Protein AF-A0A239JSK2-F1 (afdb_monomer_lite)

Sequence (138 aa):
MGTGAREAAKALLSAADAAAAPDPKPSANAVRERVAQVQQNARQTTRGVREGSRRFGEAAWGPVAKAGGTIWLEVTGVFFALVALAMGTEAWRLRANLHDLGPNHALHLRFLVAAGVASLFGFFSLSNFVRANLRSRR

pLDDT: mean 70.91, std 8.44, range [50.06, 84.5]

Organism: NCBI:txid474952

Foldseek 3Di:
DDPVVVVVVVVVVVVVVVVPDDDDPDPPVNVVVVVVVVVVVVVVVVVCVVVVCVVVCCVVVVVVVLVVLLVVLVVLLVVLVVVLVVLVVVLVVLVVVVVVCVPDPVSVVVSVVSVVVSVVSNVVSVVSVVVSVVSVVD

Secondary structure (DSSP, 8-state):
--HHHHHHHHHHHHHHHHHHS------HHHHHHHHHHHHHHHHHHHHHHHHHHHHHHHHHHHHHHHHHHHHHHHHHHHHHHHHHHHHHHHHHHHHHTGGG-SS-HHHHHHHHHHHHHHHHHHHHHHHHHHHHHHHHT-

Structure (mmCIF, N/CA/C/O backbone):
data_AF-A0A239JSK2-F1
#
_entry.id   AF-A0A239JSK2-F1
#
loop_
_atom_site.group_PDB
_atom_site.id
_atom_site.type_symbol
_atom_site.label_atom_id
_atom_site.label_alt_id
_atom_site.label_comp_id
_atom_site.label_asym_id
_atom_site.label_entity_id
_atom_site.label_seq_id
_atom_site.pdbx_PDB_ins_code
_atom_site.Cartn_x
_atom_site.Cartn_y
_atom_site.Cartn_z
_atom_site.occupancy
_atom_site.B_iso_or_equiv
_atom_site.auth_seq_id
_atom_site.auth_comp_id
_atom_site.auth_asym_id
_atom_site.auth_atom_id
_atom_site.pdbx_PDB_model_num
ATOM 1 N N . MET A 1 1 ? -39.871 -5.309 20.032 1.00 51.78 1 MET A N 1
ATOM 2 C CA . MET A 1 1 ? -39.326 -4.124 20.733 1.00 51.78 1 MET A CA 1
ATOM 3 C C . MET A 1 1 ? -40.033 -4.018 22.082 1.00 51.78 1 MET A C 1
ATOM 5 O O . MET A 1 1 ? -41.237 -3.824 22.047 1.00 51.78 1 MET A O 1
ATOM 9 N N . GLY A 1 2 ? -39.401 -4.204 23.251 1.00 55.25 2 GLY A N 1
ATOM 10 C CA . GLY A 1 2 ? -40.106 -3.814 24.493 1.00 55.25 2 GLY A CA 1
ATOM 11 C C . GLY A 1 2 ? -39.725 -4.450 25.827 1.00 55.25 2 GLY A C 1
ATOM 12 O O . GLY A 1 2 ? -40.199 -3.966 26.848 1.00 55.25 2 GLY A O 1
ATOM 13 N N . THR A 1 3 ? -38.889 -5.486 25.878 1.00 68.19 3 THR A N 1
ATOM 14 C CA . THR A 1 3 ? -38.494 -6.090 27.167 1.00 68.19 3 THR A CA 1
ATOM 15 C C . THR A 1 3 ? -37.484 -5.217 27.912 1.00 68.19 3 THR A C 1
ATOM 17 O O . THR A 1 3 ? -37.703 -4.886 29.071 1.00 68.19 3 THR A O 1
ATOM 20 N N . GLY A 1 4 ? -36.448 -4.723 27.225 1.00 72.06 4 GLY A N 1
ATOM 21 C CA . GLY A 1 4 ? -35.410 -3.887 27.844 1.00 72.06 4 GLY A CA 1
ATOM 22 C C . GLY A 1 4 ? -35.915 -2.550 28.404 1.00 72.06 4 GLY A C 1
ATOM 23 O O . GLY A 1 4 ? -35.497 -2.136 29.478 1.00 72.06 4 GLY A O 1
ATOM 24 N N . ALA A 1 5 ? -36.866 -1.898 27.726 1.00 75.69 5 ALA A N 1
ATOM 25 C CA . ALA A 1 5 ? -37.434 -0.630 28.193 1.00 75.69 5 ALA A CA 1
ATOM 26 C C . ALA A 1 5 ? -38.274 -0.798 29.473 1.00 75.69 5 ALA A C 1
ATOM 28 O O . ALA A 1 5 ? -38.263 0.071 30.340 1.00 75.69 5 ALA A O 1
ATOM 29 N N . ARG A 1 6 ? -38.976 -1.931 29.612 1.00 76.25 6 ARG A N 1
ATOM 30 C CA . ARG A 1 6 ? -39.782 -2.243 30.802 1.00 76.25 6 ARG A CA 1
ATOM 31 C C . ARG A 1 6 ? -38.908 -2.581 32.009 1.00 76.25 6 ARG A C 1
ATOM 33 O O . ARG A 1 6 ? -39.226 -2.151 33.113 1.00 76.25 6 ARG A O 1
ATOM 40 N N . GLU A 1 7 ? -37.803 -3.290 31.793 1.00 80.25 7 GLU A N 1
ATOM 41 C CA . GLU A 1 7 ? -36.819 -3.576 32.845 1.00 80.25 7 GLU A CA 1
ATOM 42 C C . GLU A 1 7 ? -36.110 -2.297 33.319 1.00 80.25 7 GLU A C 1
ATOM 44 O O . GLU A 1 7 ? -36.012 -2.053 34.520 1.00 80.25 7 GLU A O 1
ATOM 49 N N . ALA A 1 8 ? -35.716 -1.415 32.393 1.00 78.69 8 ALA A N 1
ATOM 50 C CA . ALA A 1 8 ? -35.127 -0.120 32.739 1.00 78.69 8 ALA A CA 1
ATOM 51 C C . ALA A 1 8 ? -36.105 0.782 33.516 1.00 78.69 8 ALA A C 1
ATOM 53 O O . ALA A 1 8 ? -35.715 1.421 34.492 1.00 78.69 8 ALA A O 1
ATOM 54 N N . ALA A 1 9 ? -37.386 0.798 33.129 1.00 81.19 9 ALA A N 1
ATOM 55 C CA . ALA A 1 9 ? -38.417 1.558 33.833 1.00 81.19 9 ALA A CA 1
ATOM 56 C C . ALA A 1 9 ? -38.649 1.042 35.265 1.00 81.19 9 ALA A C 1
ATOM 58 O O . ALA A 1 9 ? -38.758 1.843 36.192 1.00 81.19 9 ALA A O 1
ATOM 59 N N . LYS A 1 10 ? -38.666 -0.283 35.470 1.00 82.44 10 LYS A N 1
ATOM 60 C CA . LYS A 1 10 ? -38.763 -0.882 36.812 1.00 82.44 10 LYS A CA 1
ATOM 61 C C . LYS A 1 10 ? -37.546 -0.566 37.678 1.00 82.44 10 LYS A C 1
ATOM 63 O O . LYS A 1 10 ? -37.711 -0.261 38.856 1.00 82.44 10 LYS A O 1
ATOM 68 N N . ALA A 1 11 ? -36.345 -0.601 37.101 1.00 81.25 11 ALA A N 1
ATOM 69 C CA . ALA A 1 11 ? -35.116 -0.261 37.814 1.00 81.25 11 ALA A CA 1
ATOM 70 C C . ALA A 1 11 ? -35.105 1.208 38.268 1.00 81.25 11 ALA A C 1
ATOM 72 O O . ALA A 1 11 ? -34.759 1.493 39.412 1.00 81.25 11 ALA A O 1
ATOM 73 N N . LEU A 1 12 ? -35.543 2.131 37.404 1.00 80.50 12 LEU A N 1
ATOM 74 C CA . LEU A 1 12 ? -35.668 3.551 37.746 1.00 80.50 12 LEU A CA 1
ATOM 75 C C . LEU A 1 12 ? -36.709 3.793 38.843 1.00 80.50 12 LEU A C 1
ATOM 77 O O . LEU A 1 12 ? -36.445 4.551 39.772 1.00 80.50 12 LEU A O 1
ATOM 81 N N . LEU A 1 13 ? -37.862 3.124 38.764 1.00 84.50 13 LEU A N 1
ATOM 82 C CA . LEU A 1 13 ? -38.917 3.256 39.768 1.00 84.50 13 LEU A CA 1
ATOM 83 C C . LEU A 1 13 ? -38.470 2.707 41.133 1.00 84.50 13 LEU A C 1
ATOM 85 O O . LEU A 1 13 ? -38.681 3.354 42.152 1.00 84.50 13 LEU A O 1
ATOM 89 N N . SER A 1 14 ? -37.776 1.565 41.147 1.00 80.50 14 SER A N 1
ATOM 90 C CA . SER A 1 14 ? -37.198 0.989 42.368 1.00 80.50 14 SER A CA 1
ATOM 91 C C . SER A 1 14 ? -36.097 1.867 42.968 1.00 80.50 14 SER A C 1
ATOM 93 O O . SER A 1 14 ? -35.994 1.961 44.190 1.00 80.50 14 SER A O 1
ATOM 95 N N . ALA A 1 15 ? -35.288 2.526 42.134 1.00 75.19 15 ALA A N 1
ATOM 96 C CA . ALA A 1 15 ? -34.266 3.458 42.599 1.00 75.19 15 ALA A CA 1
ATOM 97 C C . ALA A 1 15 ? -34.875 4.733 43.204 1.00 75.19 15 ALA A C 1
ATOM 99 O O . ALA A 1 15 ? -34.365 5.231 44.206 1.00 75.19 15 ALA A O 1
ATOM 100 N N . ALA A 1 16 ? -35.970 5.239 42.627 1.00 80.00 16 ALA A N 1
ATOM 101 C CA . ALA A 1 16 ? -36.694 6.391 43.158 1.00 80.00 16 ALA A CA 1
ATOM 102 C C . ALA A 1 16 ? -37.336 6.085 44.522 1.00 80.00 16 ALA A C 1
ATOM 104 O O . ALA A 1 16 ? -37.233 6.893 45.441 1.00 80.00 16 ALA A O 1
ATOM 105 N N . ASP A 1 17 ? -37.927 4.898 44.671 1.00 77.50 17 ASP A N 1
ATOM 106 C CA . ASP A 1 17 ? -38.543 4.446 45.924 1.00 77.50 17 ASP A CA 1
ATOM 107 C C . ASP A 1 17 ? -37.489 4.226 47.028 1.00 77.50 17 ASP A C 1
ATOM 109 O O . ASP A 1 17 ? -37.635 4.670 48.166 1.00 77.50 17 ASP A O 1
ATOM 113 N N . ALA A 1 18 ? -36.337 3.649 46.665 1.00 69.62 18 ALA A N 1
ATOM 114 C CA . ALA A 1 18 ? -35.208 3.477 47.578 1.00 69.62 18 ALA A CA 1
ATOM 115 C C . ALA A 1 18 ? -34.584 4.808 48.040 1.00 69.62 18 ALA A C 1
ATOM 117 O O . ALA A 1 18 ? -34.033 4.866 49.138 1.00 69.62 18 ALA A O 1
ATOM 118 N N . ALA A 1 19 ? -34.661 5.867 47.227 1.00 68.00 19 ALA A N 1
ATOM 119 C CA . ALA A 1 19 ? -34.182 7.203 47.585 1.00 68.00 19 ALA A CA 1
ATOM 120 C C . ALA A 1 19 ? -35.161 7.978 48.488 1.00 68.00 19 ALA A C 1
ATOM 122 O O . ALA A 1 19 ? -34.745 8.918 49.162 1.00 68.00 19 ALA A O 1
ATOM 123 N N . ALA A 1 20 ? -36.442 7.595 48.504 1.00 72.31 20 ALA A N 1
ATOM 124 C CA . ALA A 1 20 ? -37.483 8.219 49.323 1.00 72.31 20 ALA A CA 1
ATOM 125 C C . ALA A 1 20 ? -37.638 7.577 50.718 1.00 72.31 20 ALA A C 1
ATOM 127 O O . ALA A 1 20 ? -38.347 8.120 51.569 1.00 72.31 20 ALA A O 1
ATOM 128 N N . ALA A 1 21 ? -36.989 6.436 50.971 1.00 70.38 21 ALA A N 1
ATOM 129 C CA . ALA A 1 21 ? -37.056 5.743 52.252 1.00 70.38 21 ALA A CA 1
ATOM 130 C C . ALA A 1 21 ? -36.285 6.496 53.366 1.00 70.38 21 ALA A C 1
ATOM 132 O O . ALA A 1 21 ? -35.188 7.000 53.120 1.00 70.38 21 ALA A O 1
ATOM 133 N N . PRO A 1 22 ? -36.816 6.560 54.605 1.00 58.88 22 PRO A N 1
ATOM 134 C CA . PRO A 1 22 ? -36.150 7.211 55.732 1.00 58.88 22 PRO A CA 1
ATOM 135 C C . PRO A 1 22 ? -34.850 6.487 56.109 1.00 58.88 22 PRO A C 1
ATOM 137 O O . PRO A 1 22 ? -34.824 5.269 56.265 1.00 58.88 22 PRO A O 1
ATOM 140 N N . ASP A 1 23 ? -33.787 7.274 56.259 1.00 54.78 23 ASP A N 1
ATOM 141 C CA . ASP A 1 23 ? -32.376 6.874 56.291 1.00 54.78 23 ASP A CA 1
ATOM 142 C C . ASP A 1 23 ? -32.027 5.929 57.471 1.00 54.78 23 ASP A C 1
ATOM 144 O O . ASP A 1 23 ? -31.943 6.371 58.626 1.00 54.78 23 ASP A O 1
ATOM 148 N N . PRO A 1 24 ? -31.781 4.622 57.245 1.00 57.25 24 PRO A N 1
ATOM 149 C CA . PRO A 1 24 ? -31.183 3.774 58.263 1.00 57.25 24 PRO A CA 1
ATOM 150 C C . PRO A 1 24 ? -29.677 4.039 58.264 1.00 57.25 24 PRO A C 1
ATOM 152 O O . PRO A 1 24 ? -28.993 3.680 57.309 1.00 57.25 24 PRO A O 1
ATOM 155 N N . LYS A 1 25 ? -29.142 4.648 59.334 1.00 60.97 25 LYS A N 1
ATOM 156 C CA . LYS A 1 25 ? -27.696 4.900 59.484 1.00 60.97 25 LYS A CA 1
ATOM 157 C C . LYS A 1 25 ? -26.919 3.604 59.209 1.00 60.97 25 LYS A C 1
ATOM 159 O O . LYS A 1 25 ? -26.981 2.683 60.030 1.00 60.97 25 LYS A O 1
ATOM 164 N N . PRO A 1 26 ? -26.207 3.493 58.075 1.00 61.72 26 PRO A N 1
ATOM 165 C CA . PRO A 1 26 ? -25.555 2.249 57.721 1.00 61.72 26 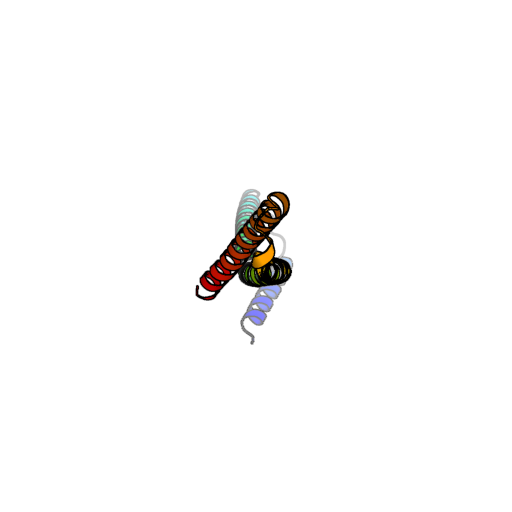PRO A CA 1
ATOM 166 C C . PRO A 1 26 ? -24.383 2.030 58.675 1.00 61.72 26 PRO A C 1
ATOM 168 O O . PRO A 1 26 ? -23.597 2.940 58.942 1.00 61.72 26 PRO A O 1
ATOM 171 N N . SER A 1 27 ? -24.263 0.817 59.216 1.00 73.94 27 SER A N 1
ATOM 172 C CA . SER A 1 27 ? -23.118 0.476 60.058 1.00 73.94 27 SER A CA 1
ATOM 173 C C . SER A 1 27 ? -21.822 0.620 59.251 1.00 73.94 27 SER A C 1
ATOM 175 O O . SER A 1 27 ? -21.798 0.393 58.038 1.00 73.94 27 SER A O 1
ATOM 177 N N . ALA A 1 28 ? -20.715 0.967 59.914 1.00 74.38 28 ALA A N 1
ATOM 178 C CA . ALA A 1 28 ? -19.416 1.125 59.251 1.00 74.38 28 ALA A CA 1
ATOM 179 C C . ALA A 1 28 ? -18.994 -0.127 58.449 1.00 74.38 28 ALA A C 1
ATOM 181 O O . ALA A 1 28 ? -18.297 -0.017 57.439 1.00 74.38 28 ALA A O 1
ATOM 182 N N . ASN A 1 29 ? -19.465 -1.310 58.859 1.00 75.88 29 ASN A N 1
ATOM 183 C CA . ASN A 1 29 ? -19.240 -2.572 58.157 1.00 75.88 29 ASN A CA 1
ATOM 184 C C . ASN A 1 29 ? -20.083 -2.686 56.875 1.00 75.88 29 ASN A C 1
ATOM 186 O O . ASN A 1 29 ? -19.540 -3.051 55.836 1.00 75.88 29 ASN A O 1
ATOM 190 N N . ALA A 1 30 ? -21.355 -2.272 56.905 1.00 78.00 30 ALA A N 1
ATOM 191 C CA . ALA A 1 30 ? -22.229 -2.261 55.727 1.00 78.00 30 ALA A CA 1
ATOM 192 C C . ALA A 1 30 ? -21.748 -1.273 54.646 1.00 78.00 30 ALA A C 1
ATOM 194 O O . ALA A 1 30 ? -21.844 -1.549 53.447 1.00 78.00 30 ALA A O 1
ATOM 195 N N . VAL A 1 31 ? -21.177 -0.133 55.055 1.00 79.88 31 VAL A N 1
ATOM 196 C CA . VAL A 1 31 ? -20.555 0.824 54.124 1.00 79.88 31 VAL A CA 1
ATOM 197 C C . VAL A 1 31 ? -19.301 0.224 53.485 1.00 79.88 31 VAL A C 1
ATOM 199 O O . VAL A 1 31 ? -19.129 0.323 52.270 1.00 79.88 31 VAL A O 1
ATOM 202 N N . ARG A 1 32 ? -18.442 -0.447 54.265 1.00 78.81 32 ARG A N 1
ATOM 203 C CA . ARG A 1 32 ? -17.236 -1.115 53.742 1.00 78.81 32 ARG A CA 1
ATOM 204 C C . ARG A 1 32 ? -17.569 -2.227 52.748 1.00 78.81 32 ARG A C 1
ATOM 206 O O . ARG A 1 32 ? -16.918 -2.305 51.708 1.00 78.81 32 ARG A O 1
ATOM 213 N N . GLU A 1 33 ? -18.593 -3.032 53.018 1.00 81.06 33 GLU A N 1
ATOM 214 C CA . GLU A 1 33 ? -19.065 -4.065 52.086 1.00 81.06 33 GLU A CA 1
ATOM 215 C C . GLU A 1 33 ? -19.609 -3.475 50.785 1.00 81.06 33 GLU A C 1
ATOM 217 O O . GLU A 1 33 ? -19.230 -3.931 49.704 1.00 81.06 33 GLU A O 1
ATOM 222 N N . ARG A 1 34 ? -20.421 -2.410 50.856 1.00 80.56 34 ARG A N 1
ATOM 223 C CA . ARG A 1 34 ? -20.902 -1.716 49.650 1.00 80.56 34 ARG A CA 1
ATOM 224 C C . ARG A 1 34 ? -19.766 -1.119 48.837 1.00 80.56 34 ARG A C 1
ATOM 226 O O . ARG A 1 34 ? -19.758 -1.262 47.620 1.00 80.56 34 ARG A O 1
ATOM 233 N N . VAL A 1 35 ? -18.789 -0.488 49.482 1.00 81.00 35 VAL A N 1
ATOM 234 C CA . VAL A 1 35 ? -17.625 0.077 48.784 1.00 81.00 35 VAL A CA 1
ATOM 235 C C . VAL A 1 35 ? -16.790 -1.027 48.128 1.00 81.00 35 VAL A C 1
ATOM 237 O O . VAL A 1 35 ? -16.364 -0.864 46.984 1.00 81.00 35 VAL A O 1
ATOM 240 N N . ALA A 1 36 ? -16.605 -2.169 48.795 1.00 80.88 36 ALA A N 1
ATOM 241 C CA . ALA A 1 36 ? -15.906 -3.318 48.224 1.00 80.88 36 ALA A CA 1
ATOM 242 C C . ALA A 1 36 ? -16.653 -3.902 47.011 1.00 80.88 36 ALA A C 1
ATOM 244 O O . ALA A 1 36 ? -16.037 -4.140 45.970 1.00 80.88 36 ALA A O 1
ATOM 245 N N . GLN A 1 37 ? -17.976 -4.061 47.101 1.00 82.38 37 GLN A N 1
ATOM 246 C CA . GLN A 1 37 ? -18.815 -4.530 45.993 1.00 82.38 37 GLN A CA 1
ATOM 247 C C . GLN A 1 37 ? -18.814 -3.544 44.818 1.00 82.38 37 GLN A C 1
ATOM 249 O O . GLN A 1 37 ? -18.634 -3.949 43.671 1.00 82.38 37 GLN A O 1
ATOM 254 N N . VAL A 1 38 ? -18.931 -2.241 45.084 1.00 83.50 38 VAL A N 1
ATOM 255 C CA . VAL A 1 38 ? -18.884 -1.199 44.048 1.00 83.50 38 VAL A CA 1
ATOM 256 C C . VAL A 1 38 ? -17.513 -1.160 43.375 1.00 83.50 38 VAL A C 1
ATOM 258 O O . VAL A 1 38 ? -17.446 -1.067 42.152 1.00 83.50 38 VAL A O 1
ATOM 261 N N . GLN A 1 39 ? -16.413 -1.307 44.119 1.00 83.31 39 GLN A N 1
ATOM 262 C CA . GLN A 1 39 ? -15.080 -1.406 43.517 1.00 83.31 39 GLN A CA 1
ATOM 263 C C . GLN A 1 39 ? -14.915 -2.663 42.659 1.00 83.31 39 GLN A C 1
ATOM 265 O O . GLN A 1 39 ? -14.284 -2.595 41.602 1.00 83.31 39 GLN A O 1
ATOM 270 N N . GLN A 1 40 ? -15.457 -3.805 43.082 1.00 80.88 40 GLN A N 1
ATOM 271 C CA . GLN A 1 40 ? -15.409 -5.035 42.290 1.00 80.88 40 GLN A CA 1
ATOM 272 C C . GLN A 1 40 ? -16.237 -4.907 41.005 1.00 80.88 40 GLN A C 1
ATOM 274 O O . GLN A 1 40 ? -15.723 -5.207 39.925 1.00 80.88 40 GLN A O 1
ATOM 279 N N . ASN A 1 41 ? -17.445 -4.352 41.096 1.00 80.00 41 ASN A N 1
ATOM 280 C CA . ASN A 1 41 ? -18.323 -4.098 39.953 1.00 80.00 41 ASN A CA 1
ATOM 281 C C . ASN A 1 41 ? -17.733 -3.056 38.995 1.00 80.00 41 ASN A C 1
ATOM 283 O O . ASN A 1 41 ? -17.791 -3.231 37.776 1.00 80.00 41 ASN A O 1
ATOM 287 N N . ALA A 1 42 ? -17.090 -2.012 39.524 1.00 78.88 42 ALA A N 1
ATOM 288 C CA . ALA A 1 42 ? -16.373 -1.027 38.723 1.00 78.88 42 ALA A CA 1
ATOM 289 C C . ALA A 1 42 ? -15.195 -1.682 37.992 1.00 78.88 42 ALA A C 1
ATOM 291 O O . ALA A 1 42 ? -15.061 -1.527 36.784 1.00 78.88 42 ALA A O 1
ATOM 292 N N . ARG A 1 43 ? -14.380 -2.497 38.677 1.00 79.81 43 ARG A N 1
ATOM 293 C CA . ARG A 1 43 ? -13.254 -3.212 38.050 1.00 79.81 43 ARG A CA 1
ATOM 294 C C . ARG A 1 43 ? -13.712 -4.198 36.974 1.00 79.81 43 ARG A C 1
ATOM 296 O O . ARG A 1 43 ? -13.048 -4.300 35.943 1.00 79.81 43 ARG A O 1
ATOM 303 N N . GLN A 1 44 ? -14.815 -4.911 37.189 1.00 80.69 44 GLN A N 1
ATOM 304 C CA . GLN A 1 44 ? -15.385 -5.826 36.197 1.00 80.69 44 GLN A CA 1
ATOM 305 C C . GLN A 1 44 ? -15.954 -5.074 34.990 1.00 80.69 44 GLN A C 1
ATOM 307 O O . GLN A 1 44 ? -15.651 -5.440 33.856 1.00 80.69 44 GLN A O 1
ATOM 312 N N . THR A 1 45 ? -16.670 -3.971 35.218 1.00 79.94 45 THR A N 1
ATOM 313 C CA . THR A 1 45 ? -17.178 -3.098 34.149 1.00 79.94 45 THR A CA 1
ATOM 314 C C . THR A 1 45 ? -16.033 -2.525 33.314 1.00 79.94 45 THR A C 1
ATOM 316 O O . THR A 1 45 ? -16.053 -2.624 32.089 1.00 79.94 45 THR A O 1
ATOM 319 N N . THR A 1 46 ? -14.975 -2.010 33.948 1.00 78.44 46 THR A N 1
ATOM 320 C CA .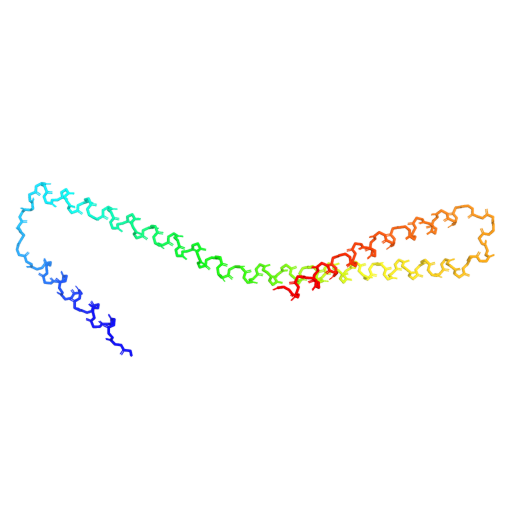 THR A 1 46 ? -13.810 -1.464 33.233 1.00 78.44 46 THR A CA 1
ATOM 321 C C . THR A 1 46 ? -13.068 -2.538 32.436 1.00 78.44 46 THR A C 1
ATOM 323 O O . THR A 1 46 ? -12.591 -2.266 31.334 1.00 78.44 46 THR A O 1
ATOM 326 N N . ARG A 1 47 ? -12.987 -3.775 32.948 1.00 76.88 47 ARG A N 1
ATOM 327 C CA . ARG A 1 47 ? -12.417 -4.911 32.203 1.00 76.88 47 ARG A CA 1
ATOM 328 C C . ARG A 1 47 ? -13.273 -5.276 30.990 1.00 76.88 47 ARG A C 1
ATOM 330 O O . ARG A 1 47 ? -12.719 -5.391 29.901 1.00 76.88 47 ARG A O 1
ATOM 337 N N . GLY A 1 48 ? -14.595 -5.350 31.149 1.00 78.50 48 GLY A N 1
ATOM 338 C CA . GLY A 1 48 ? -15.528 -5.632 30.055 1.00 78.50 48 GLY A CA 1
ATOM 339 C C . GLY A 1 48 ? -15.518 -4.557 28.964 1.00 78.50 48 GLY A C 1
ATOM 340 O O . GLY A 1 48 ? -15.502 -4.884 27.781 1.00 78.50 48 GLY A O 1
ATOM 341 N N . VAL A 1 49 ? -15.426 -3.277 29.339 1.00 83.50 49 VAL A N 1
ATOM 342 C CA . VAL A 1 49 ? -15.281 -2.165 28.382 1.00 83.50 49 VAL A CA 1
ATOM 343 C C . VAL A 1 49 ? -13.942 -2.236 27.650 1.00 83.50 49 VAL A C 1
ATOM 345 O O . VAL A 1 49 ? -13.896 -2.009 26.444 1.00 83.50 49 VAL A O 1
ATOM 348 N N . ARG A 1 50 ? -12.853 -2.587 28.344 1.00 80.88 50 ARG A N 1
ATOM 349 C CA . ARG A 1 50 ? -11.522 -2.727 27.734 1.00 80.88 50 ARG A CA 1
ATOM 350 C C . ARG A 1 50 ? -11.437 -3.916 26.775 1.00 80.88 50 ARG A C 1
ATOM 352 O O . ARG A 1 50 ? -10.820 -3.807 25.719 1.00 80.88 50 ARG A O 1
ATOM 359 N N . GLU A 1 51 ? -12.029 -5.052 27.125 1.00 81.25 51 GLU A N 1
ATOM 360 C CA . GLU A 1 51 ? -12.084 -6.221 26.239 1.00 81.25 51 GLU A CA 1
ATOM 361 C C . GLU A 1 51 ? -13.049 -6.004 25.072 1.00 81.25 51 GLU A C 1
ATOM 363 O O . GLU A 1 51 ? -12.728 -6.367 23.939 1.00 81.25 51 GLU A O 1
ATOM 368 N N . GLY A 1 52 ? -14.185 -5.349 25.322 1.00 79.62 52 GLY A N 1
ATOM 369 C CA . GLY A 1 52 ? -15.147 -4.956 24.297 1.00 79.62 52 GLY A CA 1
ATOM 370 C C . GLY A 1 52 ? -14.554 -3.970 23.295 1.00 79.62 52 GLY A C 1
ATOM 371 O O . GLY A 1 52 ? -14.669 -4.188 22.093 1.00 79.62 52 GLY A O 1
ATOM 372 N N . SER A 1 53 ? -13.845 -2.939 23.763 1.00 80.44 53 SER A N 1
ATOM 373 C CA . SER A 1 53 ? -13.196 -1.955 22.890 1.00 80.44 53 SER A CA 1
ATOM 374 C C . SER A 1 53 ? -12.039 -2.553 22.097 1.00 80.44 53 SER A C 1
ATOM 376 O O . SER A 1 53 ? -11.874 -2.220 20.926 1.00 80.44 53 SER A O 1
ATOM 378 N N . ARG A 1 54 ? -11.281 -3.488 22.683 1.00 76.44 54 ARG A N 1
ATOM 379 C CA . ARG A 1 54 ? -10.220 -4.203 21.967 1.00 76.44 54 ARG A CA 1
ATOM 380 C C . ARG A 1 54 ? -10.792 -5.103 20.872 1.00 76.44 54 ARG A C 1
ATOM 382 O O . ARG A 1 54 ? -10.340 -5.000 19.739 1.00 76.44 54 ARG A O 1
ATOM 389 N N . ARG A 1 55 ? -11.819 -5.909 21.170 1.00 78.62 55 ARG A N 1
ATOM 390 C CA . ARG A 1 55 ? -12.496 -6.758 20.170 1.00 78.62 55 ARG A CA 1
ATOM 391 C C . ARG A 1 55 ? -13.193 -5.942 19.086 1.00 78.62 55 ARG A C 1
ATOM 393 O O . ARG A 1 55 ? -13.128 -6.313 17.921 1.00 78.62 55 ARG A O 1
ATOM 400 N N . PHE A 1 56 ? -13.830 -4.831 19.451 1.00 80.38 56 PHE A N 1
ATOM 401 C CA . PHE A 1 56 ? -14.468 -3.936 18.488 1.00 80.38 56 PHE A CA 1
ATOM 402 C C . PHE A 1 56 ? -13.432 -3.241 17.604 1.00 80.38 56 PHE A C 1
ATOM 404 O O . PHE A 1 56 ? -13.606 -3.175 16.394 1.00 80.38 56 PHE A O 1
ATOM 411 N N . GLY A 1 57 ? -12.323 -2.782 18.190 1.00 77.88 57 GLY A N 1
ATOM 412 C CA . GLY A 1 57 ? -11.202 -2.216 17.448 1.00 77.88 57 GLY A CA 1
ATOM 413 C C . GLY A 1 57 ? -10.610 -3.218 16.460 1.00 77.88 57 GLY A C 1
ATOM 414 O O . GLY A 1 57 ? -10.428 -2.888 15.295 1.00 77.88 57 GLY A O 1
ATOM 415 N N . GLU A 1 58 ? -10.385 -4.459 16.886 1.00 77.00 58 GLU A N 1
ATOM 416 C CA . GLU A 1 58 ? -9.861 -5.530 16.031 1.00 77.00 58 GLU A CA 1
ATOM 417 C C . GLU A 1 58 ? -10.849 -5.917 14.915 1.00 77.00 58 GLU A C 1
ATOM 419 O O . GLU A 1 58 ? -10.444 -6.108 13.769 1.00 77.00 58 GLU A O 1
ATOM 424 N N . ALA A 1 59 ? -12.151 -5.955 15.212 1.00 78.31 59 ALA A N 1
ATOM 425 C CA . ALA A 1 59 ? -13.199 -6.271 14.242 1.00 78.31 59 ALA A CA 1
ATOM 426 C C . ALA A 1 59 ? -13.476 -5.133 13.245 1.00 78.31 59 ALA A C 1
ATOM 428 O O . ALA A 1 59 ? -13.776 -5.404 12.086 1.00 78.31 59 ALA A O 1
ATOM 429 N N . ALA A 1 60 ? -13.370 -3.872 13.670 1.00 77.75 60 ALA A N 1
ATOM 430 C CA . ALA A 1 60 ? -13.608 -2.708 12.817 1.00 77.75 60 ALA A CA 1
ATOM 431 C C . ALA A 1 60 ? -12.379 -2.359 11.965 1.00 77.75 60 ALA A C 1
ATOM 433 O O . ALA A 1 60 ? -12.511 -2.061 10.778 1.00 77.75 60 ALA A O 1
ATOM 434 N N . TRP A 1 61 ? -11.176 -2.434 12.544 1.00 74.38 61 TRP A N 1
ATOM 435 C CA . TRP A 1 61 ? -9.935 -2.077 11.851 1.00 74.38 61 TRP A CA 1
ATOM 436 C C . TRP A 1 61 ? -9.274 -3.246 11.130 1.00 74.38 61 TRP A C 1
ATOM 438 O O . TRP A 1 61 ? -8.567 -3.015 10.152 1.00 74.38 61 TRP A O 1
ATOM 448 N N . GLY A 1 62 ? -9.512 -4.491 11.548 1.00 74.06 62 GLY A N 1
ATOM 449 C CA . GLY A 1 62 ? -8.988 -5.680 10.871 1.00 74.06 62 GLY A CA 1
ATOM 450 C C . GLY A 1 62 ? -9.347 -5.742 9.376 1.00 74.06 62 GLY A C 1
ATOM 451 O O . GLY A 1 62 ? -8.440 -5.896 8.553 1.00 74.06 62 GLY A O 1
ATOM 452 N N . PRO A 1 63 ? -10.624 -5.558 8.986 1.00 71.50 63 PRO A N 1
ATOM 453 C CA . PRO A 1 63 ? -11.043 -5.546 7.585 1.00 71.50 63 PRO A CA 1
ATOM 454 C C . PRO A 1 63 ? -10.443 -4.379 6.798 1.00 71.50 63 PRO A C 1
ATOM 456 O O . PRO A 1 63 ? -9.968 -4.574 5.683 1.00 71.50 63 PRO A O 1
ATOM 459 N N . VAL A 1 64 ? -10.403 -3.183 7.393 1.00 72.75 64 VAL A N 1
ATOM 460 C CA . VAL A 1 64 ? -9.867 -1.970 6.754 1.00 72.75 64 VAL A CA 1
ATOM 461 C C . VAL A 1 64 ? -8.359 -2.087 6.536 1.00 72.75 64 VAL A C 1
ATOM 463 O O . VAL A 1 64 ? -7.867 -1.790 5.450 1.00 72.75 64 VAL A O 1
ATOM 466 N N . ALA A 1 65 ? -7.620 -2.595 7.523 1.00 70.31 65 ALA A N 1
ATOM 467 C CA . ALA A 1 65 ? -6.189 -2.851 7.401 1.00 70.31 65 ALA A CA 1
ATOM 468 C C . ALA A 1 65 ? -5.891 -3.958 6.374 1.00 70.31 65 ALA A C 1
ATOM 470 O O . ALA A 1 65 ? -4.930 -3.849 5.606 1.00 70.31 65 ALA A O 1
ATOM 471 N N . LYS A 1 66 ? -6.724 -5.011 6.310 1.00 68.75 66 LYS A N 1
ATOM 472 C CA . LYS A 1 66 ? -6.583 -6.088 5.312 1.00 68.75 66 LYS A CA 1
ATOM 473 C C . LYS A 1 66 ? -6.885 -5.581 3.890 1.00 68.75 66 LYS A C 1
ATOM 475 O O . LYS A 1 66 ? -6.142 -5.912 2.963 1.00 68.75 66 LYS A O 1
ATOM 480 N N . ALA A 1 67 ? -7.910 -4.745 3.721 1.00 67.62 67 ALA A N 1
ATOM 481 C CA . ALA A 1 67 ? -8.273 -4.139 2.438 1.00 67.62 67 ALA A CA 1
ATOM 482 C C . ALA A 1 67 ? -7.233 -3.105 1.970 1.00 67.62 67 ALA A C 1
ATOM 484 O O . ALA A 1 67 ? -6.755 -3.181 0.838 1.00 67.62 67 ALA A O 1
ATOM 485 N N . GLY A 1 68 ? -6.805 -2.203 2.859 1.00 67.56 68 GLY A N 1
ATOM 486 C CA . GLY A 1 68 ? -5.803 -1.176 2.562 1.00 67.56 68 GLY A CA 1
ATOM 487 C C . GLY A 1 68 ? -4.440 -1.763 2.198 1.00 67.56 68 GLY A C 1
ATOM 488 O O . GLY A 1 68 ? -3.797 -1.285 1.269 1.00 67.56 68 GLY A O 1
ATOM 489 N N . GLY A 1 69 ? -4.034 -2.859 2.849 1.00 68.62 69 GLY A N 1
ATOM 490 C CA . GLY A 1 69 ? -2.820 -3.580 2.473 1.00 68.62 69 GLY A CA 1
ATOM 491 C C . GLY A 1 69 ? -2.871 -4.119 1.042 1.00 68.62 69 GLY A C 1
ATOM 492 O O . GLY A 1 69 ? -1.885 -4.031 0.326 1.00 68.62 69 GLY A O 1
ATOM 493 N N . THR A 1 70 ? -4.016 -4.632 0.594 1.00 70.94 70 THR A N 1
ATOM 494 C CA . THR A 1 70 ? -4.155 -5.184 -0.766 1.00 70.94 70 THR A CA 1
ATOM 495 C C . THR A 1 70 ? -4.082 -4.083 -1.822 1.00 70.94 70 THR A C 1
ATOM 497 O O . THR A 1 70 ? -3.269 -4.171 -2.739 1.00 70.94 70 THR A O 1
ATOM 500 N N . ILE A 1 71 ? -4.841 -3.001 -1.628 1.00 76.19 71 ILE A N 1
ATOM 501 C CA . ILE A 1 71 ? -4.852 -1.842 -2.533 1.00 76.19 71 ILE A CA 1
ATOM 502 C C . ILE A 1 71 ? -3.460 -1.193 -2.598 1.00 76.19 71 ILE A C 1
ATOM 504 O O . ILE A 1 71 ? -2.992 -0.812 -3.668 1.00 76.19 71 ILE A O 1
ATOM 508 N N . TRP A 1 72 ? -2.747 -1.118 -1.472 1.00 78.50 72 TRP A N 1
ATOM 509 C CA . TRP A 1 72 ? -1.387 -0.579 -1.430 1.00 78.50 72 TRP A CA 1
ATOM 510 C C . TRP A 1 72 ? -0.387 -1.404 -2.255 1.00 78.50 72 TRP A C 1
ATOM 512 O O . TRP A 1 72 ? 0.457 -0.841 -2.961 1.00 78.50 72 TRP A O 1
ATOM 522 N N . LEU A 1 73 ? -0.486 -2.738 -2.202 1.00 70.56 73 LEU A N 1
ATOM 523 C CA . LEU A 1 73 ? 0.352 -3.606 -3.033 1.00 70.56 73 LEU A CA 1
ATOM 524 C C . LEU A 1 73 ? 0.018 -3.468 -4.528 1.00 70.56 73 LEU A C 1
ATOM 526 O O . LEU A 1 73 ? 0.930 -3.503 -5.352 1.00 70.56 73 LEU A O 1
ATOM 530 N N . GLU A 1 74 ? -1.252 -3.276 -4.887 1.00 73.62 74 GLU A N 1
ATOM 531 C CA . GLU A 1 74 ? -1.654 -3.050 -6.282 1.00 73.62 74 GLU A CA 1
ATOM 532 C C . GLU A 1 74 ? -1.122 -1.718 -6.825 1.00 73.62 74 GLU A C 1
ATOM 534 O O . GLU A 1 74 ? -0.514 -1.691 -7.895 1.00 73.62 74 GLU A O 1
ATOM 539 N N . VAL A 1 75 ? -1.270 -0.625 -6.069 1.00 76.44 75 VAL A N 1
ATOM 540 C CA . VAL A 1 75 ? -0.822 0.717 -6.487 1.00 76.44 75 VAL A CA 1
ATOM 541 C C . VAL A 1 75 ? 0.692 0.757 -6.696 1.00 76.44 75 VAL A C 1
ATOM 543 O O . VAL A 1 75 ? 1.174 1.255 -7.714 1.00 76.44 75 VAL A O 1
ATOM 546 N N . THR A 1 76 ? 1.452 0.194 -5.757 1.00 71.44 76 THR A N 1
ATOM 547 C CA . THR A 1 76 ? 2.916 0.132 -5.868 1.00 71.44 76 THR A CA 1
ATOM 548 C C . THR A 1 76 ?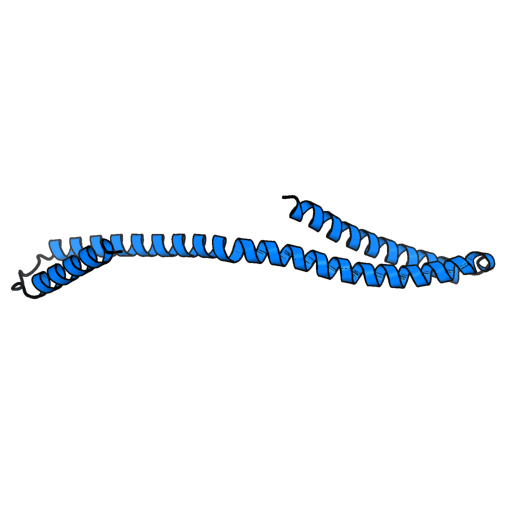 3.358 -0.794 -7.002 1.00 71.44 76 THR A C 1
ATOM 550 O O . THR A 1 76 ? 4.269 -0.443 -7.752 1.00 71.44 76 THR A O 1
ATOM 553 N N . GLY A 1 77 ? 2.677 -1.928 -7.203 1.00 70.00 77 GLY A N 1
ATOM 554 C CA . GLY A 1 77 ? 2.922 -2.832 -8.328 1.00 70.00 77 GLY A CA 1
ATOM 555 C C . GLY A 1 77 ? 2.703 -2.174 -9.694 1.00 70.00 77 GLY A C 1
ATOM 556 O O . GLY A 1 77 ? 3.567 -2.283 -10.563 1.00 70.00 77 GLY A O 1
ATOM 557 N N . VAL A 1 78 ? 1.595 -1.447 -9.880 1.00 72.94 78 VAL A N 1
ATOM 558 C CA . VAL A 1 78 ? 1.300 -0.719 -11.130 1.00 72.94 78 VAL A CA 1
ATOM 559 C C . VAL A 1 78 ? 2.319 0.392 -11.376 1.00 72.94 78 VAL A C 1
ATOM 561 O O . VAL A 1 78 ? 2.811 0.534 -12.495 1.00 72.94 78 VAL A O 1
ATOM 564 N N . PHE A 1 79 ? 2.686 1.143 -10.335 1.00 75.69 79 PHE A N 1
ATOM 565 C CA . PHE A 1 79 ? 3.709 2.181 -10.438 1.00 75.69 79 PHE A CA 1
ATOM 566 C C . PHE A 1 79 ? 5.042 1.614 -10.946 1.00 75.69 79 PHE A C 1
ATOM 568 O O . PHE A 1 79 ? 5.597 2.108 -11.930 1.00 75.69 79 PHE A O 1
ATOM 575 N N . PHE A 1 80 ? 5.534 0.535 -10.332 1.00 69.62 80 PHE A N 1
ATOM 576 C CA . PHE A 1 80 ? 6.787 -0.079 -10.764 1.00 69.62 80 PHE A CA 1
ATOM 577 C C . PHE A 1 80 ? 6.674 -0.774 -12.131 1.00 69.62 80 PHE A C 1
ATOM 579 O O . PHE A 1 80 ? 7.644 -0.757 -12.888 1.00 69.62 80 PHE A O 1
ATOM 586 N N . ALA A 1 81 ? 5.503 -1.307 -12.498 1.00 69.56 81 ALA A N 1
ATOM 587 C CA . ALA A 1 81 ? 5.265 -1.872 -13.827 1.00 69.56 81 ALA A CA 1
ATOM 588 C C . ALA A 1 81 ? 5.384 -0.816 -14.936 1.00 69.56 81 ALA A C 1
ATOM 590 O O . ALA A 1 81 ? 6.009 -1.087 -15.958 1.00 69.56 81 ALA A O 1
ATOM 591 N N . LEU A 1 82 ? 4.854 0.395 -14.730 1.00 74.50 82 LEU A N 1
ATOM 592 C CA . LEU A 1 82 ? 4.997 1.500 -15.687 1.00 74.50 82 LEU A CA 1
ATOM 593 C C . LEU A 1 82 ? 6.463 1.919 -15.856 1.00 74.50 82 LEU A C 1
ATOM 595 O O . LEU A 1 82 ? 6.924 2.111 -16.981 1.00 74.50 82 LEU A O 1
ATOM 599 N N . VAL A 1 83 ? 7.212 1.998 -14.752 1.00 75.06 83 VAL A N 1
ATOM 600 C CA . VAL A 1 83 ? 8.655 2.287 -14.782 1.00 75.06 83 VAL A CA 1
ATOM 601 C C . VAL A 1 83 ? 9.422 1.189 -15.523 1.00 75.06 83 VAL A C 1
ATOM 603 O O . VAL A 1 83 ? 10.272 1.489 -16.363 1.00 75.06 83 VAL A O 1
ATOM 606 N N . ALA A 1 84 ? 9.108 -0.080 -15.256 1.00 74.56 84 ALA A N 1
ATOM 607 C CA . ALA A 1 84 ? 9.722 -1.215 -15.936 1.00 74.56 84 ALA A CA 1
ATOM 608 C C . ALA A 1 84 ? 9.403 -1.218 -17.437 1.00 74.56 84 ALA A C 1
ATOM 610 O O . ALA A 1 84 ? 10.294 -1.476 -18.245 1.00 74.56 84 ALA A O 1
ATOM 611 N N . LEU A 1 85 ? 8.166 -0.881 -17.818 1.00 77.12 85 LEU A N 1
ATOM 612 C CA . LEU A 1 85 ? 7.760 -0.766 -19.216 1.00 77.12 85 LEU A CA 1
ATOM 613 C C . LEU A 1 85 ? 8.548 0.344 -19.922 1.00 77.12 85 LEU A C 1
ATOM 615 O O . LEU A 1 85 ? 9.100 0.100 -20.990 1.00 77.12 85 LEU A O 1
ATOM 619 N N . ALA A 1 86 ? 8.665 1.519 -19.291 1.00 76.25 86 ALA A N 1
ATOM 620 C CA . ALA A 1 86 ? 9.405 2.663 -19.822 1.00 76.25 86 ALA A CA 1
ATOM 621 C C . ALA A 1 86 ? 10.898 2.346 -20.024 1.00 76.25 86 ALA A C 1
ATOM 623 O O . ALA A 1 86 ? 11.452 2.579 -21.101 1.00 76.25 86 ALA A O 1
ATOM 624 N N . MET A 1 87 ? 11.544 1.746 -19.020 1.00 68.31 87 MET A N 1
ATOM 625 C CA . MET A 1 87 ? 12.939 1.294 -19.120 1.00 68.31 87 MET A CA 1
ATOM 626 C C . MET A 1 87 ? 13.107 0.175 -20.159 1.00 68.31 87 MET A C 1
ATOM 628 O O . MET A 1 87 ? 14.083 0.158 -20.909 1.00 68.31 87 MET A O 1
ATOM 632 N N . GLY A 1 88 ? 12.144 -0.745 -20.240 1.00 71.62 88 GLY A N 1
ATOM 633 C CA . GLY A 1 88 ? 12.117 -1.827 -21.220 1.00 71.62 88 GLY A CA 1
ATOM 634 C C . GLY A 1 88 ? 12.021 -1.320 -22.658 1.00 71.62 88 GLY A C 1
ATOM 635 O O . GLY A 1 88 ? 12.727 -1.834 -23.526 1.00 71.62 88 GLY A O 1
ATOM 636 N N . THR A 1 89 ? 11.225 -0.278 -22.920 1.00 78.00 89 THR A N 1
ATOM 637 C CA . THR A 1 89 ? 11.168 0.364 -24.244 1.00 78.00 89 THR A CA 1
ATOM 638 C C . THR A 1 89 ? 12.507 0.966 -24.661 1.00 78.00 89 THR A C 1
ATOM 640 O O . THR A 1 89 ? 12.913 0.794 -25.810 1.00 78.00 89 THR A O 1
ATOM 643 N N . GLU A 1 90 ? 13.233 1.602 -23.740 1.00 70.06 90 GLU A N 1
ATOM 644 C CA . GLU A 1 90 ? 14.578 2.127 -24.012 1.00 70.06 90 GLU A CA 1
ATOM 645 C C . GLU A 1 90 ? 15.587 0.998 -24.271 1.00 70.06 90 GLU A C 1
ATOM 647 O O . GLU A 1 90 ? 16.366 1.054 -25.225 1.00 70.06 90 GLU A O 1
ATOM 652 N N . ALA A 1 91 ? 15.517 -0.091 -23.499 1.00 67.62 91 ALA A N 1
ATOM 653 C CA . ALA A 1 91 ? 16.339 -1.276 -23.732 1.00 67.62 91 ALA A CA 1
ATOM 654 C C . ALA A 1 91 ? 16.044 -1.931 -25.093 1.00 67.62 91 ALA A C 1
ATOM 656 O O . ALA A 1 91 ? 16.968 -2.371 -25.778 1.00 67.62 91 ALA A O 1
ATOM 657 N N . TRP A 1 92 ? 14.781 -1.963 -25.526 1.00 72.88 92 TRP A N 1
ATOM 658 C CA . TRP A 1 92 ? 14.385 -2.507 -26.829 1.00 72.88 92 TRP A CA 1
ATOM 659 C C . TRP A 1 92 ? 14.847 -1.626 -27.998 1.00 72.88 92 TRP A C 1
ATOM 661 O O . TRP A 1 92 ? 15.222 -2.131 -29.058 1.00 72.88 92 TRP A O 1
ATOM 671 N N . ARG A 1 93 ? 14.891 -0.305 -27.801 1.00 68.38 93 ARG A N 1
ATOM 672 C CA . ARG A 1 93 ? 15.474 0.640 -28.767 1.00 68.38 93 ARG A CA 1
ATOM 673 C C . ARG A 1 93 ? 16.993 0.497 -28.865 1.00 68.38 93 ARG A C 1
ATOM 675 O O . ARG A 1 93 ? 17.531 0.502 -29.970 1.00 68.38 93 ARG A O 1
ATOM 682 N N . LEU A 1 94 ? 17.693 0.291 -27.748 1.00 65.94 94 LEU A N 1
ATOM 683 C CA . LEU A 1 94 ? 19.123 -0.055 -27.769 1.00 65.94 94 LEU A CA 1
ATOM 684 C C . LEU A 1 94 ? 19.368 -1.428 -28.409 1.00 65.94 94 LEU A C 1
ATOM 686 O O . LEU A 1 94 ? 20.337 -1.596 -29.145 1.00 65.94 94 LEU A O 1
ATOM 690 N N . ARG A 1 95 ? 18.464 -2.390 -28.187 1.00 63.00 95 ARG A N 1
ATOM 691 C CA . ARG A 1 95 ? 18.493 -3.719 -28.811 1.00 63.00 95 ARG A CA 1
ATOM 692 C C . ARG A 1 95 ? 18.402 -3.638 -30.337 1.00 63.00 95 ARG A C 1
ATOM 694 O O . ARG A 1 95 ? 19.113 -4.371 -31.010 1.00 63.00 95 ARG A O 1
ATOM 701 N N . ALA A 1 96 ? 17.591 -2.741 -30.894 1.00 65.56 96 ALA A N 1
ATOM 702 C CA . ALA A 1 96 ? 17.531 -2.533 -32.345 1.00 65.56 96 ALA A CA 1
ATOM 703 C C . ALA A 1 96 ? 18.869 -2.038 -32.938 1.00 65.56 96 ALA A C 1
ATOM 705 O O . ALA A 1 96 ? 19.160 -2.309 -34.097 1.00 65.56 96 ALA A O 1
ATOM 706 N N . ASN A 1 97 ? 19.710 -1.396 -32.122 1.00 59.62 97 ASN A N 1
ATOM 707 C CA . ASN A 1 97 ? 21.048 -0.934 -32.495 1.00 59.62 97 ASN A CA 1
ATOM 708 C C . ASN A 1 97 ? 22.163 -1.948 -32.157 1.00 59.62 97 ASN A C 1
ATOM 710 O O . ASN A 1 97 ? 23.332 -1.653 -32.387 1.00 59.62 97 ASN A O 1
ATOM 714 N N . LEU A 1 98 ? 21.836 -3.156 -31.657 1.00 57.34 98 LEU A N 1
ATOM 715 C CA . LEU A 1 98 ? 22.808 -4.232 -31.361 1.00 57.34 98 LEU A CA 1
ATOM 716 C C . LEU A 1 98 ? 23.691 -4.610 -32.550 1.00 57.34 98 LEU A C 1
ATOM 718 O O . LEU A 1 98 ? 24.796 -5.101 -32.340 1.00 57.34 98 LEU A O 1
ATOM 722 N N . HIS A 1 99 ? 23.237 -4.354 -33.775 1.00 59.59 99 HIS A N 1
ATOM 723 C CA . HIS A 1 99 ? 24.032 -4.602 -34.972 1.00 59.59 99 HIS A CA 1
ATOM 724 C C . HIS A 1 99 ? 25.255 -3.667 -35.102 1.00 59.59 99 HIS A C 1
ATOM 726 O O . HIS A 1 99 ? 26.248 -4.075 -35.697 1.00 59.59 99 HIS A O 1
ATOM 732 N N . ASP A 1 100 ? 25.232 -2.483 -34.472 1.00 58.31 100 ASP A N 1
ATOM 733 C CA . ASP A 1 100 ? 26.336 -1.501 -34.439 1.00 58.31 100 ASP A CA 1
ATOM 734 C C . ASP A 1 100 ? 27.175 -1.567 -33.142 1.00 58.31 100 ASP A C 1
ATOM 736 O O . ASP A 1 100 ? 28.104 -0.782 -32.930 1.00 58.31 100 ASP A O 1
ATOM 740 N N . LEU A 1 101 ? 26.883 -2.515 -32.242 1.00 54.31 101 LEU A N 1
ATOM 741 C CA . LEU A 1 101 ? 27.527 -2.619 -30.924 1.00 54.31 101 LEU A CA 1
ATOM 742 C C . LEU A 1 101 ? 28.939 -3.246 -30.950 1.00 54.31 101 LEU A C 1
ATOM 744 O O . LEU A 1 101 ? 29.550 -3.410 -29.896 1.00 54.31 101 LEU A O 1
ATOM 748 N N . GLY A 1 102 ? 29.490 -3.569 -32.122 1.00 57.78 102 GLY A N 1
ATOM 749 C CA . GLY A 1 102 ? 30.771 -4.276 -32.279 1.00 57.78 102 GLY A CA 1
ATOM 750 C C . GLY A 1 102 ? 31.989 -3.672 -31.548 1.00 57.78 102 GLY A C 1
ATOM 751 O O . GLY A 1 102 ? 32.725 -4.443 -30.936 1.00 57.78 102 GLY A O 1
ATOM 752 N N . PRO A 1 103 ? 32.223 -2.339 -31.537 1.00 63.19 103 PRO A N 1
ATOM 753 C CA . PRO A 1 103 ? 33.416 -1.768 -30.892 1.00 63.19 103 PRO A CA 1
ATOM 754 C C . PRO A 1 103 ? 33.154 -1.002 -29.578 1.00 63.19 103 PRO A C 1
ATOM 756 O O . PRO A 1 103 ? 34.078 -0.762 -28.797 1.00 63.19 103 PRO A O 1
ATOM 759 N N . ASN A 1 104 ? 31.911 -0.608 -29.288 1.00 59.94 104 ASN A N 1
ATOM 760 C CA . ASN A 1 104 ? 31.616 0.387 -28.251 1.00 59.94 104 ASN A CA 1
ATOM 761 C C . ASN A 1 104 ? 31.319 -0.239 -26.878 1.00 59.94 104 ASN A C 1
ATOM 763 O O . ASN A 1 104 ? 30.163 -0.407 -26.482 1.00 59.94 104 ASN A O 1
ATOM 767 N N . HIS A 1 105 ? 32.371 -0.512 -26.102 1.00 65.31 105 HIS A N 1
ATOM 768 C CA . HIS A 1 105 ? 32.291 -1.063 -24.737 1.00 65.31 105 HIS A CA 1
ATOM 769 C C . HIS A 1 105 ? 31.396 -0.244 -23.781 1.00 65.31 105 HIS A C 1
ATOM 771 O O . HIS A 1 105 ? 30.704 -0.805 -22.931 1.00 65.31 105 HIS A O 1
ATOM 777 N N . ALA A 1 106 ? 31.346 1.082 -23.945 1.00 69.62 106 ALA A N 1
ATOM 778 C CA . ALA A 1 106 ? 30.497 1.958 -23.134 1.00 69.62 106 ALA A CA 1
ATOM 779 C C . ALA A 1 106 ? 28.991 1.750 -23.391 1.00 69.62 106 ALA A C 1
ATOM 781 O O . ALA A 1 106 ? 28.176 1.934 -22.485 1.00 69.62 106 ALA A O 1
ATOM 782 N N . LEU A 1 107 ? 28.611 1.350 -24.610 1.00 63.47 107 LEU A N 1
ATOM 783 C CA . LEU A 1 107 ? 27.215 1.092 -24.970 1.00 63.47 107 LEU A CA 1
ATOM 784 C C . LEU A 1 107 ? 26.748 -0.273 -24.446 1.00 63.47 107 LEU A C 1
ATOM 786 O O . LEU A 1 107 ? 25.628 -0.381 -23.948 1.00 63.47 107 LEU A O 1
ATOM 790 N N . HIS A 1 108 ? 27.638 -1.275 -24.457 1.00 63.94 108 HIS A N 1
ATOM 791 C CA . HIS A 1 108 ? 27.408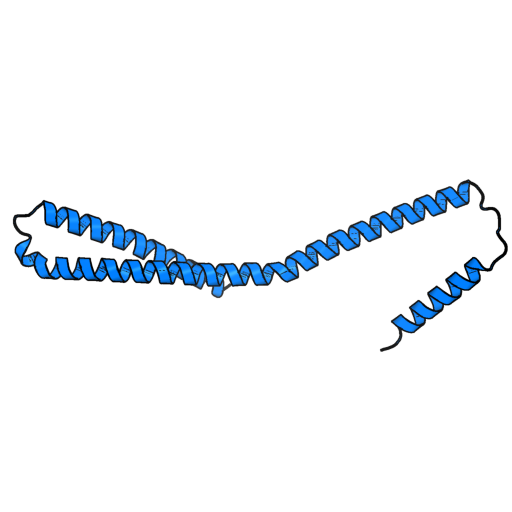 -2.587 -23.834 1.00 63.94 108 HIS A CA 1
ATOM 792 C C . HIS A 1 108 ? 27.164 -2.483 -22.330 1.00 63.94 108 HIS A C 1
ATOM 794 O O . HIS A 1 108 ? 26.192 -3.041 -21.824 1.00 63.94 108 HIS A O 1
ATOM 800 N N . LEU A 1 109 ? 28.004 -1.726 -21.613 1.00 73.19 109 LEU A N 1
ATOM 801 C CA . LEU A 1 109 ? 27.847 -1.525 -20.169 1.00 73.19 109 LEU A CA 1
ATOM 802 C C . LEU A 1 109 ? 26.541 -0.801 -19.830 1.00 73.19 109 LEU A C 1
ATOM 804 O O . LEU A 1 109 ? 25.841 -1.203 -18.904 1.00 73.19 109 LEU A O 1
ATOM 808 N N . ARG A 1 110 ? 26.170 0.230 -20.600 1.00 67.25 110 ARG A N 1
ATOM 809 C CA . ARG A 1 110 ? 24.897 0.945 -20.409 1.00 67.25 110 ARG A CA 1
ATOM 810 C C . ARG A 1 110 ? 23.692 0.042 -20.652 1.00 67.25 110 ARG A C 1
ATOM 812 O O . ARG A 1 110 ? 22.758 0.076 -19.856 1.00 67.25 110 ARG A O 1
ATOM 819 N N . PHE A 1 111 ? 23.732 -0.786 -21.695 1.00 70.12 111 PHE A N 1
ATOM 820 C CA . PHE A 1 111 ? 22.687 -1.771 -21.966 1.00 70.12 111 PHE A CA 1
ATOM 821 C C . PHE A 1 111 ? 22.567 -2.798 -20.832 1.00 70.12 111 PHE A C 1
ATOM 823 O O . PHE A 1 111 ? 21.464 -3.035 -20.346 1.00 70.12 111 PHE A O 1
ATOM 830 N N . LEU A 1 112 ? 23.686 -3.357 -20.359 1.00 73.00 112 LEU A N 1
ATOM 831 C CA . LEU A 1 112 ? 23.706 -4.333 -19.263 1.00 73.00 112 LEU A CA 1
ATOM 832 C C . LEU A 1 112 ? 23.208 -3.745 -17.940 1.00 73.00 112 LEU A C 1
ATOM 834 O O . LEU A 1 112 ? 22.414 -4.384 -17.253 1.00 73.00 112 LEU A O 1
ATOM 838 N N . VAL A 1 113 ? 23.627 -2.525 -17.592 1.00 74.19 113 VAL A N 1
ATOM 839 C CA . VAL A 1 113 ? 23.162 -1.840 -16.376 1.00 74.19 113 VAL A CA 1
ATOM 840 C C . VAL A 1 113 ? 21.670 -1.522 -16.473 1.00 74.19 113 VAL A C 1
ATOM 842 O O . VAL A 1 113 ? 20.929 -1.820 -15.538 1.00 74.19 113 VAL A O 1
ATOM 845 N N . ALA A 1 114 ? 21.203 -0.987 -17.605 1.00 62.00 114 ALA A N 1
ATOM 846 C CA . ALA A 1 114 ? 19.783 -0.706 -17.818 1.00 62.00 114 ALA A CA 1
ATOM 847 C C . ALA A 1 114 ? 18.936 -1.989 -17.761 1.00 62.00 114 ALA A C 1
ATOM 849 O O . ALA A 1 114 ? 17.917 -2.023 -17.073 1.00 62.00 114 ALA A O 1
ATOM 850 N N . ALA A 1 115 ? 19.385 -3.065 -18.412 1.00 69.94 115 ALA A N 1
ATOM 851 C CA . ALA A 1 115 ? 18.724 -4.367 -18.381 1.00 69.94 115 ALA A CA 1
ATOM 852 C C . ALA A 1 115 ? 18.717 -4.983 -16.971 1.00 69.94 115 ALA A C 1
ATOM 854 O O . ALA A 1 115 ? 17.705 -5.550 -16.554 1.00 69.94 115 ALA A O 1
ATOM 855 N N . GLY A 1 116 ? 19.810 -4.843 -16.217 1.00 74.38 116 GLY A N 1
ATOM 856 C CA . GLY A 1 116 ? 19.918 -5.315 -14.837 1.00 74.38 116 GLY A CA 1
ATOM 857 C C . GLY A 1 116 ? 18.966 -4.581 -13.893 1.00 74.38 116 GLY A C 1
ATOM 858 O O . GLY A 1 116 ? 18.209 -5.220 -13.161 1.00 74.38 116 GLY A O 1
ATOM 859 N N . VAL A 1 117 ? 18.934 -3.246 -13.955 1.00 71.50 117 VAL A N 1
ATOM 860 C CA . VAL A 1 117 ? 18.020 -2.421 -13.146 1.00 71.50 117 VAL A CA 1
AT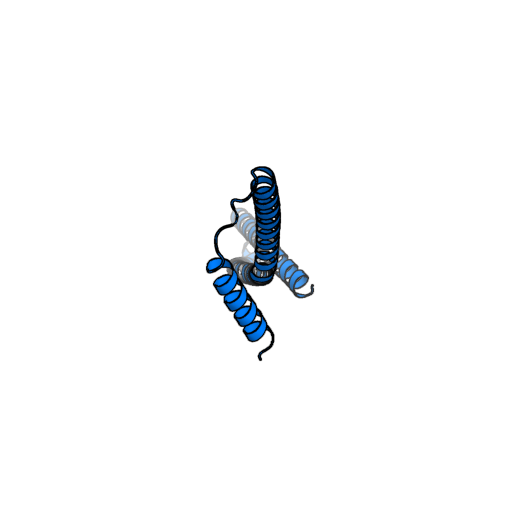OM 861 C C . VAL A 1 117 ? 16.561 -2.689 -13.519 1.00 71.50 117 VAL A C 1
ATOM 863 O O . VAL A 1 117 ? 15.735 -2.893 -12.627 1.00 71.50 117 VAL A O 1
ATOM 866 N N . ALA A 1 118 ? 16.248 -2.770 -14.816 1.00 64.19 118 ALA A N 1
ATOM 867 C CA . ALA A 1 118 ? 14.910 -3.111 -15.296 1.00 64.19 118 ALA A CA 1
ATOM 868 C C . ALA A 1 118 ? 14.469 -4.504 -14.820 1.00 64.19 118 ALA A C 1
ATOM 870 O O . ALA A 1 118 ? 13.326 -4.676 -14.402 1.00 64.19 118 ALA A O 1
ATOM 871 N N . SER A 1 119 ? 15.379 -5.482 -14.810 1.00 68.50 119 SER A N 1
ATOM 872 C CA . SER A 1 119 ? 15.098 -6.833 -14.310 1.00 68.50 119 SER A CA 1
ATOM 873 C C . SER A 1 119 ? 14.863 -6.851 -12.799 1.00 68.50 119 SER A C 1
ATOM 875 O O . SER A 1 119 ? 13.927 -7.506 -12.348 1.00 68.50 119 SER A O 1
ATOM 877 N N . LEU A 1 120 ? 15.645 -6.103 -12.009 1.00 78.06 120 LEU A N 1
ATOM 878 C CA . LEU A 1 120 ? 15.442 -5.985 -10.558 1.00 78.06 120 LEU A CA 1
ATOM 879 C C . LEU A 1 120 ? 14.082 -5.364 -10.226 1.00 78.06 120 LEU A C 1
ATOM 881 O O . LEU A 1 120 ? 13.330 -5.903 -9.413 1.00 78.06 120 LEU A O 1
ATOM 885 N N . PHE A 1 121 ? 13.751 -4.247 -10.874 1.00 62.03 121 PHE A N 1
ATOM 886 C CA . PHE A 1 121 ? 12.475 -3.565 -10.666 1.00 62.03 121 PHE A CA 1
ATOM 887 C C . PHE A 1 121 ? 11.294 -4.383 -11.190 1.00 62.03 121 PHE A C 1
ATOM 889 O O . PHE A 1 121 ? 10.265 -4.469 -10.520 1.00 62.03 121 PHE A O 1
ATOM 896 N N . GLY A 1 122 ? 11.444 -5.042 -12.340 1.00 63.41 122 GLY A N 1
ATOM 897 C CA . GLY A 1 122 ? 10.449 -5.968 -12.877 1.00 63.41 122 GLY A CA 1
ATOM 898 C C . GLY A 1 122 ? 10.205 -7.151 -11.939 1.00 63.41 122 GLY A C 1
ATOM 899 O O . GLY A 1 122 ? 9.057 -7.455 -11.620 1.00 63.41 122 GLY A O 1
ATOM 900 N N . PHE A 1 123 ? 11.269 -7.761 -11.409 1.00 67.00 123 PHE A N 1
ATOM 901 C CA . PHE A 1 123 ? 11.181 -8.840 -10.423 1.00 67.00 123 PHE A CA 1
ATOM 902 C C . PHE A 1 123 ? 10.521 -8.377 -9.120 1.00 67.00 123 PHE A C 1
ATOM 904 O O . PHE A 1 123 ? 9.670 -9.085 -8.581 1.00 67.00 123 PHE A O 1
ATOM 911 N N . PHE A 1 124 ? 10.853 -7.181 -8.626 1.00 64.94 124 PHE A N 1
ATOM 912 C CA . PHE A 1 124 ? 10.218 -6.603 -7.441 1.00 64.94 124 PHE A CA 1
ATOM 913 C C . PHE A 1 124 ? 8.728 -6.314 -7.681 1.00 64.94 124 PHE A C 1
ATOM 915 O O . PHE A 1 124 ? 7.894 -6.594 -6.820 1.00 64.94 124 PHE A O 1
ATOM 922 N N . SER A 1 125 ? 8.372 -5.833 -8.874 1.00 60.34 125 SER A N 1
ATOM 923 C CA . SER A 1 125 ? 6.981 -5.595 -9.286 1.00 60.34 125 SER A CA 1
ATOM 924 C C . SER A 1 125 ? 6.181 -6.892 -9.317 1.00 60.34 125 SER A C 1
ATOM 926 O O . SER A 1 125 ? 5.144 -6.996 -8.661 1.00 60.34 125 SER A O 1
ATOM 928 N N . LEU A 1 126 ? 6.697 -7.912 -10.013 1.00 60.16 126 LEU A N 1
ATOM 929 C CA . LEU A 1 126 ? 6.076 -9.235 -10.072 1.00 60.16 126 LEU A CA 1
ATOM 930 C C . LEU A 1 126 ? 5.991 -9.868 -8.683 1.00 60.16 126 LEU A C 1
ATOM 932 O O . LEU A 1 126 ? 4.964 -10.443 -8.350 1.00 60.16 126 LEU A O 1
ATOM 936 N N . SER A 1 127 ? 7.018 -9.729 -7.845 1.00 61.72 127 SER A N 1
ATOM 937 C CA . SER A 1 127 ? 7.021 -10.277 -6.483 1.00 61.72 127 SER A CA 1
ATOM 938 C C . SER A 1 127 ? 5.951 -9.635 -5.602 1.00 61.72 127 SER A C 1
ATOM 940 O O . SER A 1 127 ? 5.269 -10.340 -4.857 1.00 61.72 127 SER A O 1
ATOM 942 N N . ASN A 1 128 ? 5.744 -8.321 -5.711 1.00 62.44 128 ASN A N 1
ATOM 943 C CA . ASN A 1 128 ? 4.665 -7.641 -4.995 1.00 62.44 128 ASN A CA 1
ATOM 944 C C . ASN A 1 128 ? 3.285 -8.041 -5.538 1.00 62.44 128 ASN A C 1
ATOM 946 O O . ASN A 1 128 ? 2.386 -8.336 -4.751 1.00 62.44 128 ASN A O 1
ATOM 950 N N . PHE A 1 129 ? 3.132 -8.165 -6.857 1.00 61.19 129 PHE A N 1
ATOM 951 C CA . PHE A 1 129 ? 1.869 -8.562 -7.486 1.00 61.19 129 PHE A CA 1
ATOM 952 C C . PHE A 1 129 ? 1.494 -10.028 -7.198 1.00 61.19 129 PHE A C 1
ATOM 954 O O . PHE A 1 129 ? 0.354 -10.343 -6.857 1.00 61.19 129 PHE A O 1
ATOM 961 N N . VAL A 1 130 ? 2.468 -10.941 -7.246 1.00 60.78 130 VAL A N 1
ATOM 962 C CA . VAL A 1 130 ? 2.293 -12.361 -6.902 1.00 60.78 130 VAL A CA 1
ATOM 963 C C . VAL A 1 130 ? 1.969 -12.515 -5.417 1.00 60.78 130 VAL A C 1
ATOM 965 O O . VAL A 1 130 ? 1.083 -13.292 -5.058 1.00 60.78 130 VAL A O 1
ATOM 968 N N . ARG A 1 131 ? 2.616 -11.737 -4.541 1.00 58.72 131 ARG A N 1
ATOM 969 C CA . ARG A 1 131 ? 2.325 -11.747 -3.101 1.00 58.72 131 ARG A CA 1
ATOM 970 C C . ARG A 1 131 ? 0.947 -11.160 -2.778 1.00 58.72 131 ARG A C 1
ATOM 972 O O . ARG A 1 131 ? 0.307 -11.640 -1.842 1.00 58.72 131 ARG A O 1
ATOM 979 N N . ALA A 1 132 ? 0.460 -10.200 -3.564 1.00 54.12 132 ALA A N 1
ATOM 980 C CA . ALA A 1 132 ? -0.916 -9.710 -3.488 1.00 54.12 132 ALA A CA 1
ATOM 981 C C . ALA A 1 132 ? -1.931 -10.776 -3.942 1.00 54.12 132 ALA A C 1
ATOM 983 O O . ALA A 1 132 ? -2.884 -11.057 -3.217 1.00 54.12 132 ALA A O 1
ATOM 984 N N . ASN A 1 133 ? -1.682 -11.456 -5.067 1.00 55.91 133 ASN A N 1
ATOM 985 C CA . ASN A 1 133 ? -2.549 -12.520 -5.596 1.00 55.91 133 ASN A CA 1
ATOM 986 C C . ASN A 1 133 ? -2.613 -13.749 -4.664 1.00 55.91 133 ASN A C 1
ATOM 988 O O . ASN A 1 133 ? -3.663 -14.360 -4.481 1.00 55.91 133 ASN A O 1
ATOM 992 N N . LEU A 1 134 ? -1.510 -14.086 -3.990 1.00 58.06 134 LEU A N 1
ATOM 993 C CA . LEU A 1 134 ? -1.500 -15.129 -2.957 1.00 58.06 134 LEU A CA 1
ATOM 994 C C . LEU A 1 134 ? -2.289 -14.730 -1.699 1.00 58.06 134 LEU A C 1
ATOM 996 O O . LEU A 1 134 ? -2.789 -15.608 -0.996 1.00 58.06 134 LEU A O 1
ATOM 1000 N N . ARG A 1 135 ? -2.401 -13.427 -1.405 1.00 59.12 135 ARG A N 1
ATOM 1001 C CA . ARG A 1 135 ? -3.149 -12.912 -0.249 1.00 59.12 135 ARG A CA 1
ATOM 1002 C C . ARG A 1 135 ? -4.626 -12.653 -0.552 1.00 59.12 135 ARG A C 1
ATOM 1004 O O . ARG A 1 135 ? -5.414 -12.725 0.380 1.00 59.12 135 ARG A O 1
ATOM 1011 N N . SER A 1 136 ? -5.011 -12.408 -1.809 1.00 55.38 136 SER A N 1
ATOM 1012 C CA . SER A 1 136 ? -6.428 -12.327 -2.207 1.00 55.38 136 SER A CA 1
ATOM 1013 C C . SER A 1 136 ? -7.099 -13.703 -2.254 1.00 55.38 136 SER A C 1
ATOM 1015 O O . SER A 1 136 ? 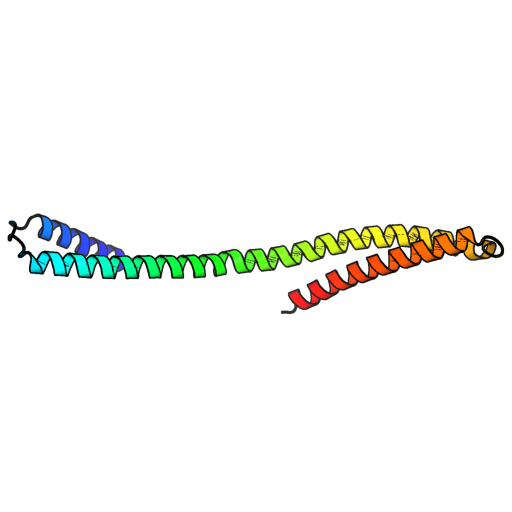-8.294 -13.818 -2.003 1.00 55.38 136 SER A O 1
ATOM 1017 N N . ARG A 1 137 ? -6.320 -14.763 -2.513 1.00 56.34 137 ARG A N 1
ATOM 1018 C CA . ARG A 1 137 ? -6.791 -16.157 -2.510 1.00 56.34 137 ARG A CA 1
ATOM 1019 C C . ARG A 1 137 ? -6.903 -16.791 -1.108 1.00 56.34 137 ARG A C 1
ATOM 1021 O O . ARG A 1 137 ? -7.279 -17.957 -1.032 1.00 56.34 137 ARG A O 1
ATOM 1028 N N . ARG A 1 138 ? -6.567 -16.072 -0.024 1.00 50.06 138 ARG A N 1
ATOM 1029 C CA . ARG A 1 138 ? -6.675 -16.521 1.385 1.00 50.06 138 ARG A CA 1
ATOM 1030 C C . ARG A 1 138 ? -7.588 -15.626 2.232 1.00 50.06 138 ARG A C 1
ATOM 1032 O O . ARG A 1 138 ? -8.497 -16.187 2.867 1.00 50.06 138 ARG A O 1
#

Radius of gyration: 35.39 Å; chains: 1; bounding box: 74×25×95 Å